Protein AF-A0A2L2YEW4-F1 (afdb_monomer_lite)

Sequence (95 aa):
LIEIFLENKDLEPICQYVSSLLPNRVVDFINSSICLVLEGNPQNRDSVGELLFQLVKKKFVKIDQYKDGFSGVVEKCKNLAVDTPLIWNNVGEIV

Foldseek 3Di:
DLVVCLVPVDLVVVLVVLLPDDLVVLLVVLLVQLVVCLPHDLSSLLSSLVSVVVCCVVVSHPPVSNVSSVVNNVVVVVVCCVPDVCSVVSSVSND

pLDDT: mean 95.08, std 3.23, range [82.5, 98.0]

InterPro domains:
  IPR003891 Initiation factor eIF-4 gamma, MA3 [PF02847] (2-95)
  IPR003891 Initiation factor eIF-4 gamma, MA3 [PS51366] (1-95)
  IPR016024 Armadillo-type fold [SSF48371] (2-95)

Organism: Parasteatoda tepidariorum (NCBI:txid114398)

Secondary structure (DSSP, 8-stat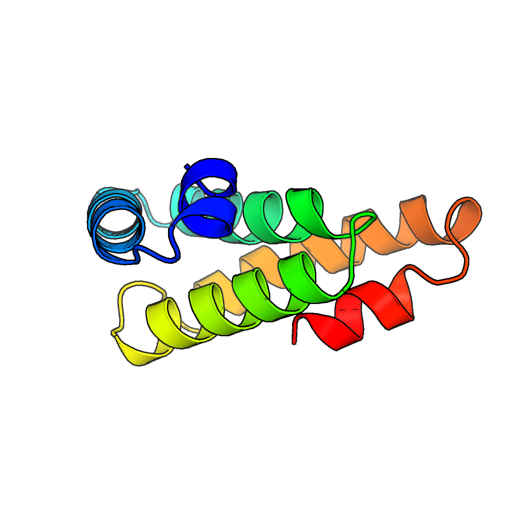e):
-HHHHHHH---HHHHHHHHTS-HHHHHHHHHHHHHHHTTS-HHHHHHHHHHHHHHHHTTSS-HHHHHHHHHHHHHHHHHHTTT-TTHHHHHHTT-

Structure (mmCIF, N/CA/C/O backbone):
data_AF-A0A2L2YEW4-F1
#
_entry.id   AF-A0A2L2YEW4-F1
#
loop_
_atom_site.group_PDB
_atom_site.id
_atom_site.type_symbol
_atom_site.label_atom_id
_atom_site.label_alt_id
_atom_site.label_comp_id
_atom_site.label_asym_id
_atom_site.label_entity_id
_atom_site.label_seq_id
_atom_site.pdbx_PDB_ins_code
_atom_site.Cartn_x
_atom_site.Cartn_y
_atom_site.Cartn_z
_atom_site.occupancy
_atom_site.B_iso_or_equiv
_atom_site.auth_seq_id
_atom_site.auth_comp_id
_atom_site.auth_asym_id
_atom_site.auth_atom_id
_atom_site.pdbx_PDB_model_num
ATOM 1 N N . LEU A 1 1 ? 3.078 12.514 4.447 1.00 91.44 1 LEU A N 1
ATOM 2 C CA . LEU A 1 1 ? 2.975 11.526 5.552 1.00 91.44 1 LEU A CA 1
ATOM 3 C C . LEU A 1 1 ? 3.658 10.213 5.184 1.00 91.44 1 LEU A C 1
ATOM 5 O O . LEU A 1 1 ? 4.526 9.797 5.931 1.00 91.44 1 LEU A O 1
ATOM 9 N N . ILE A 1 2 ? 3.337 9.608 4.031 1.00 95.75 2 ILE A N 1
ATOM 10 C CA . ILE A 1 2 ? 4.044 8.406 3.550 1.00 95.75 2 ILE A CA 1
ATOM 11 C C . ILE A 1 2 ? 5.542 8.660 3.363 1.00 95.75 2 ILE A C 1
ATOM 13 O O . ILE A 1 2 ? 6.330 7.857 3.826 1.00 95.75 2 ILE A O 1
ATOM 17 N N . GLU A 1 3 ? 5.950 9.785 2.776 1.00 94.62 3 GLU A N 1
ATOM 18 C CA . GLU A 1 3 ? 7.378 10.121 2.609 1.00 94.62 3 GLU A CA 1
ATOM 19 C C . GLU A 1 3 ? 8.126 10.176 3.951 1.00 94.62 3 GLU A C 1
ATOM 21 O O . GLU A 1 3 ? 9.168 9.552 4.099 1.00 94.62 3 GLU A O 1
ATOM 26 N N . ILE A 1 4 ? 7.528 10.810 4.966 1.00 94.25 4 ILE A N 1
ATOM 27 C CA . ILE A 1 4 ? 8.075 10.846 6.333 1.00 94.25 4 ILE A CA 1
ATOM 28 C C . ILE A 1 4 ? 8.193 9.424 6.900 1.00 94.25 4 ILE A C 1
ATOM 30 O O . ILE A 1 4 ? 9.231 9.066 7.448 1.00 94.25 4 ILE A O 1
ATOM 34 N N . PHE A 1 5 ? 7.159 8.593 6.721 1.00 96.62 5 PHE A N 1
ATOM 35 C CA . PHE A 1 5 ? 7.211 7.179 7.096 1.00 96.62 5 PHE A CA 1
ATOM 36 C C . PHE A 1 5 ? 8.322 6.430 6.348 1.00 96.62 5 PHE A C 1
ATOM 38 O O . PHE A 1 5 ? 9.004 5.600 6.940 1.00 96.62 5 PHE A O 1
ATOM 45 N N . LEU A 1 6 ? 8.545 6.707 5.063 1.00 96.00 6 LEU A N 1
ATOM 46 C CA . LEU A 1 6 ? 9.606 6.059 4.295 1.00 96.00 6 LEU A CA 1
ATOM 47 C C . LEU A 1 6 ? 10.995 6.391 4.853 1.00 96.00 6 LEU A C 1
ATOM 49 O O . LEU A 1 6 ? 11.860 5.516 4.808 1.00 96.00 6 LEU A O 1
ATOM 53 N N . GLU A 1 7 ? 11.182 7.582 5.421 1.00 95.50 7 GLU A N 1
ATOM 54 C CA . GLU A 1 7 ? 12.432 8.023 6.049 1.00 95.50 7 GLU A CA 1
ATOM 55 C C . GLU A 1 7 ? 12.640 7.445 7.455 1.00 95.50 7 GLU A C 1
ATOM 57 O O . GLU A 1 7 ? 13.725 6.952 7.761 1.00 95.50 7 GLU A O 1
ATOM 62 N N . ASN A 1 8 ? 11.621 7.491 8.319 1.00 95.06 8 ASN A N 1
ATOM 63 C CA . ASN A 1 8 ? 11.775 7.189 9.749 1.00 95.06 8 ASN A CA 1
ATOM 64 C C . ASN A 1 8 ? 11.156 5.855 10.201 1.00 95.06 8 ASN A C 1
ATOM 66 O O . ASN A 1 8 ? 11.390 5.426 11.329 1.00 95.06 8 ASN A O 1
ATOM 70 N N . LYS A 1 9 ? 10.376 5.204 9.329 1.00 94.75 9 LYS A N 1
ATOM 71 C CA . LYS A 1 9 ? 9.623 3.961 9.576 1.00 94.75 9 LYS A CA 1
ATOM 72 C C . LYS A 1 9 ? 8.648 4.027 10.759 1.00 94.75 9 LYS A C 1
ATOM 74 O O . LYS A 1 9 ? 8.221 2.989 11.263 1.00 94.75 9 LYS A O 1
ATOM 79 N N . ASP A 1 10 ? 8.254 5.226 11.179 1.00 96.00 10 ASP A N 1
ATOM 80 C CA . ASP A 1 10 ? 7.306 5.427 12.269 1.00 96.00 10 ASP A CA 1
ATOM 81 C C . ASP A 1 10 ? 5.862 5.232 11.785 1.00 96.00 10 ASP A C 1
ATOM 83 O O . ASP A 1 10 ? 5.323 5.994 10.978 1.00 96.00 10 ASP A O 1
ATOM 87 N N . LEU A 1 11 ? 5.232 4.173 12.292 1.00 95.50 11 LEU A N 1
ATOM 88 C CA . LEU A 1 11 ? 3.864 3.788 11.953 1.00 95.50 11 LEU A CA 1
ATOM 89 C C . LEU A 1 11 ? 2.810 4.565 12.748 1.00 95.50 11 LEU A C 1
ATOM 91 O O . LEU A 1 11 ? 1.658 4.626 12.309 1.00 95.50 11 LEU A O 1
ATOM 95 N N . GLU A 1 12 ? 3.163 5.119 13.909 1.00 95.75 12 GLU A N 1
ATOM 96 C CA . GLU A 1 12 ? 2.212 5.727 14.845 1.00 95.75 12 GLU A CA 1
ATOM 97 C C . GLU A 1 12 ? 1.432 6.889 14.191 1.00 95.75 12 GLU A C 1
ATOM 99 O O . GLU A 1 12 ? 0.194 6.853 14.211 1.00 95.75 12 GLU A O 1
ATOM 104 N N . PRO A 1 13 ? 2.081 7.854 13.498 1.00 96.94 13 PRO A N 1
ATOM 105 C CA . PRO A 1 13 ? 1.379 8.967 12.862 1.00 96.94 13 PRO A CA 1
ATOM 106 C C . PRO A 1 13 ? 0.443 8.507 11.742 1.00 96.94 13 PRO A C 1
ATOM 108 O O . PRO A 1 13 ? -0.631 9.078 11.549 1.00 96.94 13 PRO A O 1
ATOM 111 N N . ILE A 1 14 ? 0.825 7.455 11.009 1.00 97.81 14 ILE A N 1
ATOM 112 C CA . ILE A 1 14 ? -0.013 6.883 9.952 1.00 97.81 14 ILE A CA 1
ATOM 113 C C . ILE A 1 14 ? -1.253 6.231 10.565 1.00 97.81 14 ILE A C 1
ATOM 115 O O . ILE A 1 14 ? -2.361 6.456 10.085 1.00 97.81 14 ILE A O 1
ATOM 119 N N . CYS A 1 15 ? -1.090 5.452 11.637 1.00 96.94 15 CYS A N 1
ATOM 120 C CA . CYS A 1 15 ? -2.203 4.778 12.304 1.00 96.94 15 CYS A CA 1
ATOM 121 C C . CYS A 1 15 ? -3.213 5.791 12.861 1.00 96.94 15 CYS A C 1
ATOM 123 O O . CYS A 1 15 ? -4.419 5.640 12.651 1.00 96.94 15 CYS A O 1
ATOM 125 N N . GLN A 1 16 ? -2.729 6.854 13.511 1.00 96.69 16 GLN A N 1
ATOM 126 C CA . GLN A 1 16 ? -3.571 7.947 14.007 1.00 96.69 16 GLN A CA 1
ATOM 127 C C . GLN A 1 16 ? -4.311 8.650 12.865 1.00 96.69 16 GLN A C 1
ATOM 129 O O . GLN A 1 16 ? -5.521 8.864 12.952 1.00 96.69 16 GLN A O 1
ATOM 134 N N . TYR A 1 17 ? -3.610 8.943 11.767 1.00 97.56 17 TYR A N 1
ATOM 135 C CA . TYR A 1 17 ? -4.212 9.557 10.591 1.00 97.56 17 TYR A CA 1
ATOM 136 C C . TYR A 1 17 ? -5.313 8.674 9.996 1.00 97.56 17 TYR A C 1
ATOM 138 O O . TYR A 1 17 ? -6.453 9.121 9.894 1.00 97.56 17 TYR A O 1
ATOM 146 N N . VAL A 1 18 ? -5.016 7.409 9.682 1.00 97.50 18 VAL A N 1
ATOM 147 C CA . VAL A 1 18 ? -5.968 6.466 9.069 1.00 97.50 18 VAL A CA 1
ATOM 148 C C . VAL A 1 18 ? -7.192 6.240 9.961 1.00 97.50 18 VAL A C 1
ATOM 150 O O . VAL A 1 18 ? -8.308 6.200 9.451 1.00 97.50 18 VAL A O 1
ATOM 153 N N . SER A 1 19 ? -7.018 6.185 11.285 1.00 96.06 19 SER A N 1
ATOM 154 C CA . SER A 1 19 ? -8.129 6.055 12.247 1.00 96.06 19 SER A CA 1
ATOM 155 C C . SER A 1 19 ? -9.120 7.214 12.202 1.00 96.06 19 SER A C 1
ATOM 157 O O . SER A 1 19 ? -10.288 7.041 12.541 1.00 96.06 19 SER A O 1
ATOM 159 N N . SER A 1 20 ? -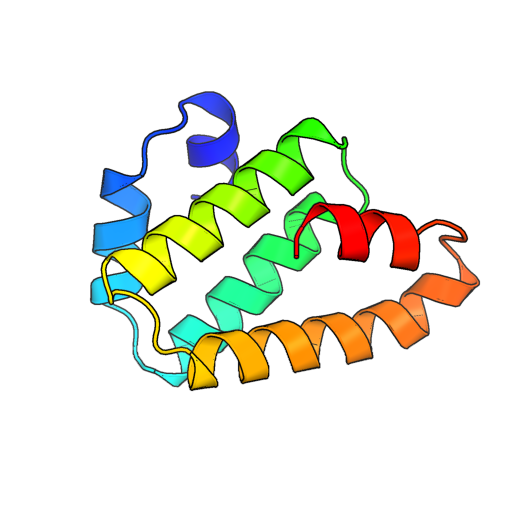8.651 8.404 11.826 1.00 97.00 20 SER A N 1
ATOM 160 C CA . SER A 1 20 ? -9.473 9.614 11.759 1.00 97.00 20 SER A CA 1
ATOM 161 C C . SER A 1 20 ? -10.233 9.762 10.436 1.00 97.00 20 SER A C 1
ATOM 163 O O . SER A 1 20 ? -11.071 10.655 10.298 1.00 97.00 20 SER A O 1
ATOM 165 N N . LEU A 1 21 ? -9.945 8.909 9.448 1.00 97.12 21 LEU A N 1
ATOM 166 C CA . LEU A 1 21 ? -10.500 9.020 8.106 1.00 97.12 21 LEU A CA 1
ATOM 167 C C . LEU A 1 21 ? -11.902 8.421 7.995 1.00 97.12 21 LEU A C 1
ATOM 169 O O . LEU A 1 21 ? -12.220 7.366 8.541 1.00 97.12 21 LEU A O 1
ATOM 173 N N . LEU A 1 22 ? -12.725 9.064 7.165 1.00 96.00 22 LEU A N 1
ATOM 174 C CA . LEU A 1 22 ? -13.954 8.455 6.665 1.00 96.00 22 LEU A CA 1
ATOM 175 C C . LEU A 1 22 ? -13.628 7.235 5.783 1.00 96.00 22 LEU A C 1
ATOM 177 O O . LEU A 1 22 ? -12.584 7.220 5.125 1.00 96.00 22 LEU A O 1
ATOM 181 N N . PRO A 1 23 ? -14.524 6.234 5.688 1.00 91.44 23 PRO A N 1
ATOM 182 C CA . PRO A 1 23 ? -14.232 4.987 4.982 1.00 91.44 23 PRO A CA 1
ATOM 183 C C . PRO A 1 23 ? -13.760 5.143 3.530 1.00 91.44 23 PRO A C 1
ATOM 185 O O . PRO A 1 23 ? -12.858 4.422 3.112 1.00 91.44 23 PRO A O 1
ATOM 188 N N . ASN A 1 24 ? -14.321 6.094 2.779 1.00 92.00 24 ASN A N 1
ATOM 189 C CA . ASN A 1 24 ? -13.908 6.403 1.406 1.00 92.00 24 ASN A CA 1
ATOM 190 C C . ASN A 1 24 ? -12.506 7.031 1.341 1.00 92.00 24 ASN A C 1
ATOM 192 O O . ASN A 1 24 ? -11.747 6.760 0.420 1.00 92.00 24 ASN A O 1
ATOM 196 N N . ARG A 1 25 ? -12.125 7.818 2.351 1.00 97.38 25 ARG A N 1
ATOM 197 C CA . ARG A 1 25 ? -10.787 8.413 2.439 1.00 97.38 25 ARG A CA 1
ATOM 198 C C . ARG A 1 25 ? -9.708 7.389 2.772 1.00 97.38 25 ARG A C 1
ATOM 200 O O . ARG A 1 25 ? -8.564 7.576 2.379 1.00 97.38 25 ARG A O 1
ATOM 207 N N . VAL A 1 26 ? -10.063 6.296 3.447 1.00 97.75 26 VAL A N 1
ATOM 208 C CA . VAL A 1 26 ? -9.149 5.161 3.650 1.00 97.75 26 VAL A CA 1
ATOM 209 C C . VAL A 1 26 ? -8.818 4.488 2.313 1.00 97.75 26 VAL A C 1
ATOM 211 O O . VAL A 1 26 ? -7.656 4.197 2.050 1.00 97.75 26 VAL A O 1
ATOM 214 N N . VAL A 1 27 ? -9.816 4.297 1.446 1.00 98.00 27 VAL A N 1
ATOM 215 C CA . VAL A 1 27 ? -9.621 3.762 0.086 1.00 98.00 27 VAL A CA 1
ATOM 216 C C . VAL A 1 27 ? -8.707 4.682 -0.733 1.00 98.00 27 VAL A C 1
ATOM 218 O O . VAL A 1 27 ? -7.720 4.213 -1.303 1.00 98.00 27 VAL A O 1
ATOM 221 N N . ASP A 1 28 ? -8.972 5.996 -0.712 1.00 97.44 28 ASP A N 1
ATOM 222 C CA . ASP A 1 28 ? -8.128 7.010 -1.364 1.00 97.44 28 ASP A CA 1
ATOM 223 C C . ASP A 1 28 ? -6.679 6.973 -0.847 1.00 97.44 28 ASP A C 1
ATOM 225 O O . ASP A 1 28 ? -5.726 7.089 -1.624 1.00 97.44 28 ASP A O 1
ATOM 229 N N . PHE A 1 29 ? -6.505 6.805 0.469 1.00 97.81 29 PHE A N 1
ATOM 230 C CA . PHE A 1 29 ? -5.199 6.729 1.119 1.00 97.81 29 PHE A CA 1
ATOM 231 C C . PHE A 1 29 ? -4.399 5.514 0.648 1.00 97.81 29 PHE A C 1
ATOM 233 O O . PHE A 1 29 ? -3.234 5.667 0.284 1.00 97.81 29 PHE A O 1
ATOM 240 N N . ILE A 1 30 ? -5.009 4.327 0.610 1.00 97.69 30 ILE A N 1
ATOM 241 C CA . ILE A 1 30 ? -4.353 3.094 0.146 1.00 97.69 30 ILE A CA 1
ATOM 242 C C . ILE A 1 30 ? -3.916 3.261 -1.306 1.00 97.69 30 ILE A C 1
ATOM 244 O O . ILE A 1 30 ? -2.747 3.057 -1.630 1.00 97.69 30 ILE A O 1
ATOM 248 N N . ASN A 1 31 ? -4.835 3.717 -2.158 1.00 97.19 31 ASN A N 1
ATOM 249 C CA . ASN A 1 31 ? -4.560 3.949 -3.568 1.00 97.19 31 ASN A CA 1
ATOM 250 C C . ASN A 1 31 ? -3.384 4.917 -3.775 1.00 97.19 31 ASN A C 1
ATOM 252 O O . ASN A 1 31 ? -2.434 4.610 -4.493 1.00 97.19 31 ASN A O 1
ATOM 256 N N . SER A 1 32 ? -3.427 6.069 -3.104 1.00 96.38 32 SER A N 1
ATOM 257 C CA . SER A 1 32 ? -2.409 7.114 -3.243 1.00 96.38 32 SER A CA 1
ATOM 258 C C . SER A 1 32 ? -1.055 6.683 -2.680 1.00 96.38 32 SER A C 1
ATOM 260 O O . SER A 1 32 ? -0.027 7.006 -3.267 1.00 96.38 32 SER A O 1
ATOM 262 N N . SER A 1 33 ? -1.043 5.924 -1.580 1.00 97.19 33 SER A N 1
ATOM 263 C CA . SER A 1 33 ? 0.191 5.423 -0.959 1.00 97.19 33 SER A CA 1
ATOM 264 C C . SER A 1 33 ? 0.934 4.456 -1.876 1.00 97.19 33 SER A C 1
ATOM 266 O O . SER A 1 33 ? 2.150 4.551 -2.005 1.00 97.19 33 SER A O 1
ATOM 268 N N . ILE A 1 34 ? 0.203 3.564 -2.552 1.00 96.94 34 ILE A N 1
ATOM 269 C CA . ILE A 1 34 ? 0.780 2.619 -3.514 1.00 96.94 34 ILE A CA 1
ATOM 270 C C . ILE A 1 34 ? 1.273 3.362 -4.757 1.00 96.94 34 ILE A C 1
ATOM 272 O O . ILE A 1 34 ? 2.416 3.180 -5.168 1.00 96.94 34 ILE A O 1
ATOM 276 N N . CYS A 1 35 ? 0.442 4.239 -5.334 1.00 95.12 35 CYS A N 1
ATOM 277 C CA . CYS A 1 35 ? 0.822 5.013 -6.518 1.00 95.12 35 CYS A CA 1
ATOM 278 C C . CYS A 1 35 ? 2.074 5.871 -6.292 1.00 95.12 35 CYS A C 1
ATOM 280 O O . CYS A 1 35 ? 2.866 6.018 -7.215 1.00 95.12 35 CYS A O 1
ATOM 282 N N . LEU A 1 36 ? 2.276 6.397 -5.079 1.00 95.56 36 LEU A N 1
ATOM 283 C CA . LEU A 1 36 ? 3.438 7.220 -4.738 1.00 95.56 36 LEU A CA 1
ATOM 284 C C . LEU A 1 36 ? 4.775 6.482 -4.908 1.00 95.56 36 LEU A C 1
ATOM 286 O O . LEU A 1 36 ? 5.772 7.096 -5.274 1.00 95.56 36 LEU A O 1
ATOM 290 N N . VAL A 1 37 ? 4.813 5.178 -4.628 1.00 95.62 37 VAL A N 1
ATOM 291 C CA . VAL A 1 37 ? 6.057 4.385 -4.643 1.00 95.62 37 VAL A CA 1
ATOM 292 C C . VAL A 1 37 ? 6.186 3.481 -5.865 1.00 95.62 37 VAL A C 1
ATOM 294 O O . VAL A 1 37 ? 7.215 2.834 -6.050 1.00 95.62 37 VAL A O 1
ATOM 297 N N . LEU A 1 38 ? 5.157 3.444 -6.709 1.00 93.12 38 LEU A N 1
ATOM 298 C CA . LEU A 1 38 ? 5.010 2.467 -7.780 1.00 93.12 38 LEU A CA 1
ATOM 299 C C . LEU A 1 38 ? 6.162 2.511 -8.793 1.00 93.12 38 LEU A C 1
ATOM 301 O O . LEU A 1 38 ? 6.698 1.474 -9.168 1.00 93.12 38 LEU A O 1
ATOM 305 N N . GLU A 1 39 ? 6.594 3.706 -9.182 1.00 90.38 39 GLU A N 1
ATOM 306 C CA . GLU A 1 39 ? 7.719 3.921 -10.107 1.00 90.38 39 GLU A CA 1
ATOM 307 C C . GLU A 1 39 ? 9.041 4.211 -9.371 1.00 90.38 39 GLU A C 1
ATOM 309 O O . GLU A 1 39 ? 10.068 4.464 -9.995 1.00 90.38 39 GLU A O 1
ATOM 314 N N . GLY A 1 40 ? 9.020 4.170 -8.033 1.00 88.06 40 GLY A N 1
ATOM 315 C CA . GLY A 1 40 ? 10.168 4.439 -7.172 1.00 88.06 40 GLY A CA 1
ATOM 316 C C . GLY A 1 40 ? 11.144 3.264 -7.053 1.00 88.06 40 GLY A C 1
ATOM 317 O O . GLY A 1 40 ? 11.201 2.366 -7.894 1.00 88.06 40 GLY A O 1
ATOM 318 N N . ASN A 1 41 ? 11.936 3.255 -5.979 1.00 92.12 41 ASN A N 1
ATOM 319 C CA . ASN A 1 41 ? 12.845 2.145 -5.684 1.00 92.12 41 ASN A CA 1
ATOM 320 C C . ASN A 1 41 ? 12.113 0.962 -5.000 1.00 92.12 41 ASN A C 1
ATOM 322 O O . ASN A 1 41 ? 11.088 1.179 -4.343 1.00 92.12 41 ASN A O 1
ATOM 326 N N . PRO A 1 42 ? 12.644 -0.274 -5.107 1.00 95.19 42 PRO A N 1
ATOM 327 C CA . PRO A 1 42 ? 12.052 -1.461 -4.483 1.00 95.19 42 PRO A CA 1
ATOM 328 C C . PRO A 1 42 ? 11.880 -1.355 -2.962 1.00 95.19 42 PRO A C 1
ATOM 330 O O . PRO A 1 42 ? 10.890 -1.830 -2.417 1.00 95.19 42 PRO A O 1
ATOM 333 N N . GLN A 1 43 ? 12.802 -0.690 -2.258 1.00 95.75 43 GLN A N 1
ATOM 334 C CA . GLN A 1 43 ? 12.747 -0.565 -0.797 1.00 95.75 43 GLN A CA 1
ATOM 335 C C . GLN A 1 43 ? 11.534 0.250 -0.330 1.00 95.75 43 GLN A C 1
ATOM 337 O O . GLN A 1 43 ? 10.941 -0.044 0.709 1.00 95.75 43 GLN A O 1
ATOM 342 N N . ASN A 1 44 ? 11.144 1.271 -1.094 1.00 96.62 44 ASN A N 1
ATOM 343 C CA . ASN A 1 44 ? 9.956 2.069 -0.810 1.00 96.62 44 ASN A CA 1
ATOM 344 C C . ASN A 1 44 ? 8.673 1.278 -1.075 1.00 96.62 44 ASN A C 1
ATOM 346 O O . ASN A 1 44 ? 7.710 1.426 -0.323 1.00 96.62 44 ASN A O 1
ATOM 350 N N . ARG A 1 45 ? 8.670 0.422 -2.102 1.00 97.31 45 ARG A N 1
ATOM 351 C CA . ARG A 1 45 ? 7.556 -0.486 -2.399 1.00 97.31 45 ARG A CA 1
ATOM 352 C C . ARG A 1 45 ? 7.348 -1.507 -1.289 1.00 97.31 45 ARG A C 1
ATOM 354 O O . ARG A 1 45 ? 6.253 -1.560 -0.737 1.00 97.31 45 ARG A O 1
ATOM 361 N N . ASP A 1 46 ? 8.417 -2.185 -0.883 1.00 96.50 46 ASP A N 1
ATOM 362 C CA . ASP A 1 46 ? 8.425 -3.114 0.252 1.00 96.50 46 ASP A CA 1
ATOM 363 C C . ASP A 1 46 ? 7.951 -2.429 1.548 1.00 96.50 46 ASP A C 1
ATOM 365 O O . ASP A 1 46 ? 7.047 -2.905 2.233 1.00 96.50 46 ASP A O 1
ATOM 369 N N . SER A 1 47 ? 8.457 -1.220 1.828 1.00 96.75 47 SER A N 1
ATOM 370 C CA . SER A 1 47 ? 8.045 -0.442 3.007 1.00 96.75 47 SER A CA 1
ATOM 371 C C . SER A 1 47 ? 6.553 -0.091 3.007 1.00 96.75 47 SER A C 1
ATOM 373 O O . SER A 1 47 ? 5.920 -0.106 4.063 1.00 96.75 47 SER A O 1
ATOM 375 N N . VAL A 1 48 ? 5.982 0.263 1.851 1.00 97.81 48 VAL A N 1
ATOM 376 C CA . VAL A 1 48 ? 4.541 0.543 1.733 1.00 97.81 48 VAL A CA 1
ATOM 377 C C . VAL A 1 48 ? 3.722 -0.742 1.823 1.00 97.81 48 VAL A C 1
ATOM 379 O O . VAL A 1 48 ? 2.670 -0.723 2.463 1.00 97.81 48 VAL A O 1
ATOM 382 N N . GLY A 1 49 ? 4.197 -1.852 1.255 1.00 97.44 49 GLY A N 1
ATOM 383 C CA . GLY A 1 49 ? 3.576 -3.168 1.420 1.00 97.44 49 GLY A CA 1
ATOM 384 C C . GLY A 1 49 ? 3.461 -3.553 2.896 1.00 97.44 49 GLY A C 1
ATOM 385 O O . GLY A 1 49 ? 2.360 -3.806 3.392 1.00 97.44 49 GLY A O 1
ATOM 386 N N . GLU A 1 50 ? 4.568 -3.462 3.638 1.00 97.31 50 GLU A N 1
ATOM 387 C CA . GLU A 1 50 ? 4.597 -3.735 5.079 1.00 97.31 50 GLU A CA 1
ATOM 388 C C . GLU A 1 50 ? 3.698 -2.769 5.866 1.00 97.31 50 GLU A C 1
ATOM 390 O O . GLU A 1 50 ? 2.952 -3.190 6.752 1.00 97.31 50 GLU A O 1
ATOM 395 N N . LEU A 1 51 ? 3.686 -1.476 5.520 1.00 97.81 51 LEU A N 1
ATOM 396 C CA . LEU A 1 51 ? 2.771 -0.507 6.130 1.00 97.81 51 LEU A CA 1
ATOM 397 C C . LEU A 1 51 ? 1.305 -0.935 5.969 1.00 97.81 51 LEU A C 1
ATOM 399 O O . LEU A 1 51 ? 0.553 -0.967 6.946 1.00 97.81 51 LEU A O 1
ATOM 403 N N . LEU A 1 52 ? 0.885 -1.252 4.743 1.00 97.88 52 LEU A N 1
ATOM 404 C CA . LEU A 1 52 ? -0.495 -1.637 4.452 1.00 97.88 52 LEU A CA 1
ATOM 405 C C . LEU A 1 52 ? -0.862 -2.951 5.147 1.00 97.88 52 LEU A C 1
ATOM 407 O O . LEU A 1 52 ? -1.946 -3.052 5.729 1.00 97.88 52 LEU A O 1
ATOM 411 N N . PHE A 1 53 ? 0.061 -3.914 5.173 1.00 97.62 53 PHE A N 1
ATOM 412 C CA . PHE A 1 53 ? -0.088 -5.147 5.937 1.00 97.62 53 PHE A CA 1
ATOM 413 C C . PHE A 1 53 ? -0.315 -4.865 7.429 1.00 97.62 53 PHE A C 1
ATOM 415 O O . PHE A 1 53 ? -1.271 -5.380 8.017 1.00 97.62 53 PHE A O 1
ATOM 422 N N . GLN A 1 54 ? 0.494 -3.997 8.044 1.00 97.50 54 GLN A N 1
ATOM 423 C CA . GLN A 1 54 ? 0.347 -3.627 9.455 1.00 97.50 54 GLN A CA 1
ATOM 424 C C . GLN A 1 54 ? -0.978 -2.915 9.738 1.00 97.50 54 GLN A C 1
ATOM 426 O O . GLN A 1 54 ? -1.608 -3.188 10.762 1.00 97.50 54 GLN A O 1
ATOM 431 N N . LEU A 1 55 ? -1.445 -2.046 8.839 1.00 97.94 55 LEU A N 1
ATOM 432 C CA . LEU A 1 55 ? -2.731 -1.361 8.987 1.00 97.94 55 LEU A CA 1
ATOM 433 C C . LEU A 1 55 ? -3.919 -2.332 8.939 1.00 97.94 55 LEU A C 1
ATOM 435 O O . LEU A 1 55 ? -4.851 -2.196 9.737 1.00 97.94 55 LEU A O 1
ATOM 439 N N . VAL A 1 56 ? -3.875 -3.340 8.063 1.00 97.75 56 VAL A N 1
ATOM 440 C CA . VAL A 1 56 ? -4.889 -4.406 8.015 1.00 97.75 56 VAL A CA 1
ATOM 441 C C . VAL A 1 56 ? -4.801 -5.289 9.261 1.00 97.75 56 VAL A C 1
ATOM 443 O O . VAL A 1 56 ? -5.804 -5.510 9.943 1.00 97.75 56 VAL A O 1
ATOM 446 N N . LYS A 1 57 ? -3.594 -5.740 9.625 1.00 97.62 57 LYS A N 1
ATOM 447 C CA . LYS A 1 57 ? -3.340 -6.598 10.794 1.00 97.62 57 LYS A CA 1
ATOM 448 C C . LYS A 1 57 ? -3.808 -5.957 12.104 1.00 97.62 57 LYS A C 1
ATOM 450 O O . LYS A 1 57 ? -4.406 -6.632 12.941 1.00 97.62 57 LYS A O 1
ATOM 455 N N . LYS A 1 58 ? -3.573 -4.652 12.272 1.00 96.94 58 LYS A N 1
ATOM 456 C CA . LYS A 1 58 ? -3.998 -3.860 13.440 1.00 96.94 58 LYS A CA 1
ATOM 457 C C . LYS A 1 58 ? -5.453 -3.371 13.354 1.00 96.94 58 LYS A C 1
ATOM 459 O O . LYS A 1 58 ? -5.916 -2.716 14.281 1.00 96.94 58 LYS A O 1
ATOM 464 N N . LYS A 1 59 ? -6.189 -3.725 12.291 1.00 96.88 59 LYS A N 1
ATOM 465 C CA . LYS A 1 59 ? -7.604 -3.373 12.055 1.00 96.88 59 LYS A CA 1
ATOM 466 C C . LYS A 1 59 ? -7.877 -1.873 11.875 1.00 96.88 59 LYS A C 1
ATOM 468 O O . LYS A 1 59 ? -9.019 -1.447 12.026 1.00 96.88 59 LYS A O 1
ATOM 473 N N . PHE A 1 60 ? -6.864 -1.090 11.501 1.00 96.75 60 PHE A N 1
ATOM 474 C CA . PHE A 1 60 ? -7.053 0.293 11.045 1.00 96.75 60 PHE A CA 1
ATOM 475 C C . PHE A 1 60 ? -7.662 0.345 9.639 1.00 96.75 60 PHE A C 1
ATOM 477 O O . PHE A 1 60 ? -8.365 1.292 9.302 1.00 96.75 60 PHE A O 1
ATOM 484 N N . VAL A 1 61 ? -7.425 -0.694 8.834 1.00 97.88 61 VAL A N 1
ATOM 485 C CA . VAL A 1 61 ? -7.993 -0.861 7.493 1.00 97.88 61 VAL A CA 1
ATOM 486 C C . VAL A 1 61 ? -8.748 -2.183 7.419 1.00 97.88 61 VAL A C 1
ATOM 488 O O . VAL A 1 61 ? -8.227 -3.232 7.798 1.00 97.88 61 VAL A O 1
ATOM 491 N N . LYS A 1 62 ? -9.985 -2.152 6.914 1.00 97.62 62 LYS A N 1
ATOM 492 C CA . LYS A 1 62 ? -10.738 -3.375 6.605 1.00 97.62 62 LYS A CA 1
ATOM 493 C C . LYS A 1 62 ? -10.252 -3.979 5.292 1.00 97.62 62 LYS A C 1
ATOM 495 O O . LYS A 1 62 ? -9.892 -3.255 4.368 1.00 97.62 62 LYS A O 1
ATOM 500 N N . ILE A 1 63 ? -10.338 -5.303 5.177 1.00 97.12 63 ILE A N 1
ATOM 501 C CA . ILE A 1 63 ? -9.912 -6.015 3.965 1.00 97.12 63 ILE A CA 1
ATOM 502 C C . ILE A 1 63 ? -10.645 -5.533 2.704 1.00 97.12 63 ILE A C 1
ATOM 504 O O . ILE A 1 63 ? -10.030 -5.439 1.647 1.00 97.12 63 ILE A O 1
ATOM 508 N N . ASP A 1 64 ? -11.923 -5.163 2.815 1.00 97.56 64 ASP A N 1
ATOM 509 C CA . ASP A 1 64 ? -12.697 -4.657 1.675 1.00 97.56 64 ASP A CA 1
ATOM 510 C C . ASP A 1 64 ? -12.195 -3.281 1.223 1.00 97.56 64 ASP A C 1
ATOM 512 O O . ASP A 1 64 ? -11.997 -3.060 0.037 1.00 97.56 64 ASP A O 1
ATOM 516 N N . GLN A 1 65 ? -11.839 -2.398 2.164 1.00 97.75 65 GLN A N 1
ATOM 517 C CA . GLN A 1 65 ? -11.241 -1.098 1.835 1.00 97.75 65 GLN A CA 1
ATOM 518 C C . GLN A 1 65 ? -9.874 -1.257 1.161 1.00 97.75 65 GLN A C 1
ATOM 520 O O . GLN A 1 65 ? -9.541 -0.501 0.251 1.00 97.75 65 GLN A O 1
ATOM 525 N N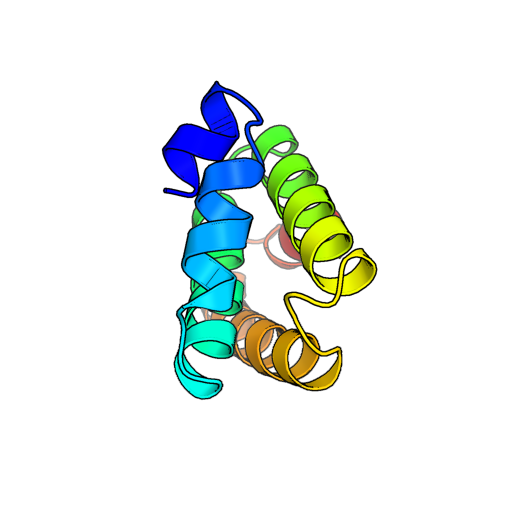 . TYR A 1 66 ? -9.086 -2.246 1.593 1.00 97.81 66 TYR A N 1
ATOM 526 C CA . TYR A 1 66 ? -7.824 -2.586 0.942 1.00 97.81 66 TYR A CA 1
ATOM 527 C C . TYR A 1 66 ? -8.035 -3.063 -0.497 1.00 97.81 66 TYR A C 1
ATOM 529 O O . TYR A 1 66 ? -7.387 -2.548 -1.406 1.00 97.81 66 TYR A O 1
ATOM 537 N N . LYS A 1 67 ? -8.980 -3.984 -0.720 1.00 97.50 67 LYS A N 1
ATOM 538 C CA . LYS A 1 67 ? -9.330 -4.469 -2.063 1.00 97.50 67 LYS A CA 1
ATOM 539 C C . LYS A 1 67 ? -9.821 -3.344 -2.970 1.00 97.50 67 LYS A C 1
ATOM 541 O O . LYS A 1 67 ? -9.395 -3.277 -4.122 1.00 97.50 67 LYS A O 1
ATOM 546 N N . ASP A 1 68 ? -10.663 -2.452 -2.459 1.00 97.69 68 ASP A N 1
ATOM 547 C CA . ASP A 1 68 ? -11.177 -1.308 -3.215 1.00 97.69 68 ASP A CA 1
ATOM 548 C C . ASP A 1 68 ? -10.042 -0.344 -3.591 1.00 97.69 68 ASP A C 1
ATOM 550 O O . ASP A 1 68 ? -9.911 0.058 -4.750 1.00 97.69 68 ASP A O 1
ATOM 554 N N . GLY A 1 69 ? -9.160 -0.030 -2.635 1.00 96.75 69 GLY A N 1
ATOM 555 C CA . GLY A 1 69 ? -8.011 0.849 -2.863 1.00 96.75 69 GLY A CA 1
ATOM 556 C C . GLY A 1 69 ? -7.044 0.272 -3.895 1.00 96.75 69 GLY A C 1
ATOM 557 O O . GLY A 1 69 ? -6.609 0.984 -4.807 1.00 96.75 69 GLY A O 1
ATOM 558 N N . PHE A 1 70 ? -6.768 -1.031 -3.788 1.00 97.00 70 PHE A N 1
ATOM 559 C CA . PHE A 1 70 ? -5.914 -1.768 -4.714 1.00 97.00 70 PHE A CA 1
ATOM 560 C C . PHE A 1 70 ? -6.532 -1.896 -6.110 1.00 97.00 70 PHE A C 1
ATOM 562 O O . PHE A 1 70 ? -5.835 -1.723 -7.107 1.00 97.00 70 PHE A O 1
ATOM 569 N N . SER A 1 71 ? -7.847 -2.103 -6.213 1.00 96.56 71 SER A N 1
ATOM 570 C CA . SER A 1 71 ? -8.546 -2.140 -7.505 1.00 96.56 71 SER A CA 1
ATOM 571 C C . SER A 1 71 ? -8.341 -0.836 -8.281 1.00 9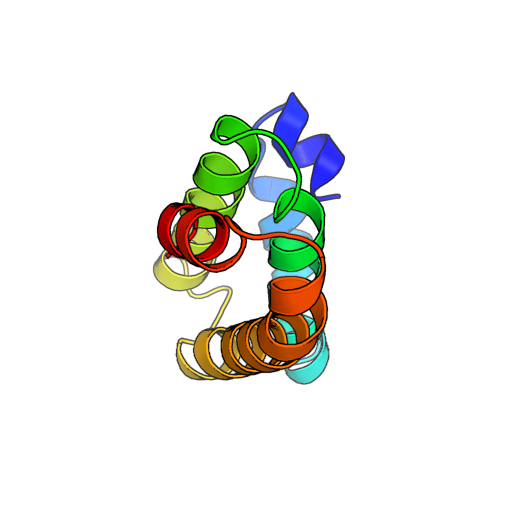6.56 71 SER A C 1
ATOM 573 O O . SER A 1 71 ? -8.034 -0.859 -9.472 1.00 96.56 71 SER A O 1
ATOM 575 N N . GLY A 1 72 ? -8.385 0.310 -7.594 1.00 95.25 72 GLY A N 1
ATOM 576 C CA . GLY A 1 72 ? -8.053 1.595 -8.211 1.00 95.25 72 GLY A CA 1
ATOM 577 C C . GLY A 1 72 ? -6.592 1.710 -8.675 1.00 95.25 72 GLY A C 1
ATOM 578 O O . GLY A 1 72 ? -6.304 2.475 -9.595 1.00 95.25 72 GLY A O 1
ATOM 579 N N . VAL A 1 73 ? -5.649 0.991 -8.053 1.00 95.81 73 VAL A N 1
ATOM 580 C CA . VAL A 1 73 ? -4.242 0.950 -8.497 1.00 95.81 73 VAL A CA 1
ATOM 581 C C . VAL A 1 73 ? -4.135 0.137 -9.777 1.00 95.81 73 VAL A C 1
ATOM 583 O O . VAL A 1 73 ? -3.493 0.585 -10.723 1.00 95.81 73 VAL A O 1
ATOM 586 N N . VAL A 1 74 ? -4.800 -1.018 -9.836 1.00 95.44 74 VAL A N 1
ATOM 587 C CA . VAL A 1 74 ? -4.823 -1.881 -11.024 1.00 95.44 74 VAL A CA 1
ATOM 588 C C . VAL A 1 74 ? -5.360 -1.122 -12.238 1.00 95.44 74 VAL A C 1
ATOM 590 O O . VAL A 1 74 ? -4.743 -1.172 -13.300 1.00 95.44 74 VAL A O 1
ATOM 593 N N . GLU A 1 75 ? -6.446 -0.356 -12.087 1.00 94.62 75 GLU A N 1
ATOM 594 C CA . GLU A 1 75 ? -6.970 0.477 -13.180 1.00 94.62 75 GLU A CA 1
ATOM 595 C C . GLU A 1 75 ? -5.965 1.539 -13.650 1.00 94.62 75 GLU A C 1
ATOM 597 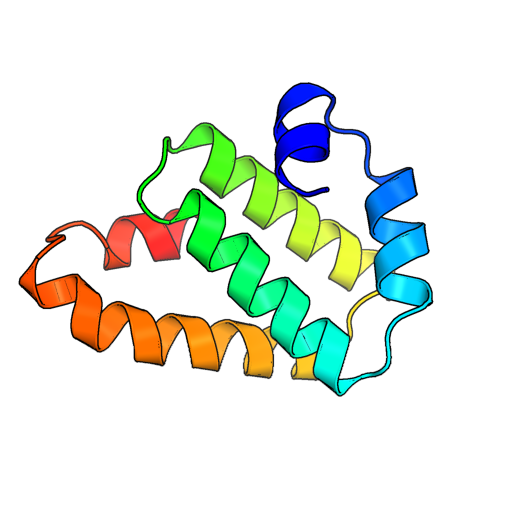O O . GLU A 1 75 ? -5.803 1.743 -14.852 1.00 94.62 75 GLU A O 1
ATOM 602 N N . LYS A 1 76 ? -5.224 2.174 -12.732 1.00 91.81 76 LYS A N 1
ATOM 603 C CA . LYS A 1 76 ? -4.152 3.115 -13.099 1.00 91.81 76 LYS A CA 1
ATOM 604 C C . LYS A 1 76 ? -2.991 2.415 -13.810 1.00 91.81 76 LYS A C 1
ATOM 606 O O . LYS A 1 76 ? -2.484 2.934 -14.801 1.00 91.81 76 LYS A O 1
ATOM 611 N N . CYS A 1 77 ? -2.602 1.226 -13.349 1.00 92.94 77 CYS A N 1
ATOM 612 C CA . CYS A 1 77 ? -1.507 0.450 -13.934 1.00 92.94 77 CYS A CA 1
ATOM 613 C C . CYS A 1 77 ? -1.790 0.032 -15.376 1.00 92.94 77 CYS A C 1
ATOM 615 O O . CYS A 1 77 ? -0.859 -0.019 -16.169 1.00 92.94 77 CYS A O 1
ATOM 617 N N . LYS A 1 78 ? -3.055 -0.204 -15.753 1.00 92.25 78 LYS A N 1
ATOM 618 C CA . LYS A 1 78 ? -3.420 -0.479 -17.154 1.00 92.25 78 LYS A CA 1
ATOM 619 C C . LYS A 1 78 ? -2.989 0.645 -18.097 1.00 92.25 78 LYS A C 1
ATOM 621 O O . LYS A 1 78 ? -2.535 0.358 -19.198 1.00 92.25 78 LYS A O 1
ATOM 626 N N . ASN A 1 79 ? -3.099 1.898 -17.654 1.00 89.81 79 ASN A N 1
ATOM 627 C CA . ASN A 1 79 ? -2.662 3.054 -18.435 1.00 89.81 79 ASN A CA 1
ATOM 628 C C . ASN A 1 79 ? -1.134 3.204 -18.396 1.00 89.81 79 ASN A C 1
ATOM 630 O O . ASN A 1 79 ? -0.520 3.439 -19.429 1.00 89.81 79 ASN A O 1
ATOM 634 N N . LEU A 1 80 ? -0.517 3.010 -17.224 1.00 88.38 80 LEU A N 1
ATOM 635 C CA . LEU A 1 80 ? 0.937 3.140 -17.045 1.00 88.38 80 LEU A CA 1
ATOM 636 C C . LEU A 1 80 ? 1.742 2.022 -17.719 1.00 88.38 80 LEU A C 1
ATOM 638 O O . LEU A 1 80 ? 2.900 2.228 -18.058 1.00 88.38 80 LEU A O 1
ATOM 642 N N . ALA A 1 81 ? 1.156 0.843 -17.933 1.00 89.56 81 ALA A N 1
ATOM 643 C CA . ALA A 1 81 ? 1.837 -0.302 -18.541 1.00 89.56 81 ALA A CA 1
ATOM 644 C C . ALA A 1 81 ? 2.316 -0.039 -19.977 1.00 89.56 81 ALA A C 1
ATOM 646 O O . ALA A 1 81 ? 3.178 -0.766 -20.467 1.00 89.56 81 ALA A O 1
ATOM 647 N N . VAL A 1 82 ? 1.764 0.980 -20.641 1.00 87.75 82 VAL A N 1
ATOM 648 C CA . VAL A 1 82 ? 2.223 1.427 -21.960 1.00 87.75 82 VAL A CA 1
ATOM 649 C C . VAL A 1 82 ? 3.621 2.044 -21.868 1.00 87.75 82 VAL A C 1
ATOM 651 O O . VAL A 1 82 ? 4.475 1.737 -22.698 1.00 87.75 82 VAL A O 1
ATOM 654 N N . ASP A 1 83 ? 3.861 2.856 -20.837 1.00 89.75 83 ASP A N 1
ATOM 655 C CA . ASP A 1 83 ? 5.077 3.664 -20.690 1.00 89.75 83 ASP A CA 1
ATOM 656 C C . ASP A 1 83 ? 6.102 3.035 -19.730 1.00 89.75 83 ASP A C 1
ATOM 658 O O . ASP A 1 83 ? 7.307 3.255 -19.869 1.00 89.75 83 ASP A O 1
ATOM 662 N N . THR A 1 84 ? 5.643 2.197 -18.795 1.00 84.75 84 THR A N 1
ATOM 663 C CA . THR A 1 84 ? 6.462 1.583 -17.741 1.00 84.75 84 THR A CA 1
ATOM 664 C C . THR A 1 84 ? 6.379 0.049 -17.836 1.00 84.75 84 THR A C 1
ATOM 666 O O . THR A 1 84 ? 5.520 -0.572 -17.204 1.00 84.75 84 THR A O 1
ATOM 669 N N . PRO A 1 85 ? 7.288 -0.615 -18.585 1.00 84.06 85 PRO A N 1
ATOM 670 C CA . PRO A 1 85 ? 7.216 -2.058 -18.861 1.00 84.06 85 PRO A CA 1
ATOM 671 C C . PRO A 1 85 ? 7.239 -2.958 -17.618 1.00 84.06 85 PRO A C 1
ATOM 673 O O . PRO A 1 85 ? 6.721 -4.072 -17.642 1.00 84.06 85 PRO A O 1
ATOM 676 N N . LEU A 1 86 ? 7.844 -2.483 -16.525 1.00 91.56 86 LEU A N 1
ATOM 677 C CA . LEU A 1 86 ? 7.973 -3.220 -15.265 1.00 91.56 86 LEU A CA 1
ATOM 678 C C . LEU A 1 86 ? 6.854 -2.903 -14.265 1.00 91.56 86 LEU A C 1
ATOM 680 O O . LEU A 1 86 ? 6.932 -3.344 -13.122 1.00 91.56 86 LEU A O 1
ATOM 684 N N . ILE A 1 87 ? 5.806 -2.169 -14.663 1.00 93.62 87 ILE A N 1
ATOM 685 C CA . ILE A 1 87 ? 4.787 -1.696 -13.717 1.00 93.62 87 ILE A CA 1
ATOM 686 C C . ILE A 1 87 ? 4.119 -2.846 -12.954 1.00 93.62 87 ILE A C 1
ATOM 688 O O . ILE A 1 87 ? 3.909 -2.739 -11.753 1.00 93.62 87 ILE A O 1
ATOM 692 N N . TRP A 1 88 ? 3.857 -3.978 -13.613 1.00 94.50 88 TRP A N 1
ATOM 693 C CA . TRP A 1 88 ? 3.250 -5.145 -12.967 1.00 94.50 88 TRP A CA 1
ATOM 694 C C . TRP A 1 88 ? 4.199 -5.840 -11.990 1.00 94.50 88 TRP A C 1
ATOM 696 O O . TRP A 1 88 ? 3.750 -6.308 -10.946 1.00 94.50 88 TRP A O 1
ATOM 706 N N . ASN A 1 89 ? 5.503 -5.847 -12.281 1.00 94.94 89 ASN A N 1
ATOM 707 C CA . ASN A 1 89 ? 6.510 -6.342 -11.343 1.00 94.94 89 ASN A CA 1
ATOM 708 C C . ASN A 1 89 ? 6.567 -5.430 -10.116 1.00 94.94 89 ASN A C 1
ATOM 710 O O . ASN A 1 89 ? 6.534 -5.917 -8.993 1.00 94.94 89 ASN A O 1
ATOM 714 N N . ASN A 1 90 ? 6.547 -4.111 -10.329 1.00 94.94 90 ASN A N 1
ATOM 715 C CA . ASN A 1 90 ? 6.522 -3.134 -9.246 1.00 94.94 90 ASN A CA 1
ATOM 716 C C . ASN A 1 90 ? 5.263 -3.282 -8.377 1.00 94.94 90 ASN A C 1
ATOM 718 O O . ASN A 1 90 ? 5.360 -3.210 -7.159 1.00 94.94 90 ASN A O 1
ATOM 722 N N . VAL A 1 91 ? 4.088 -3.522 -8.975 1.00 94.50 91 VAL A N 1
ATOM 723 C CA . VAL A 1 91 ? 2.868 -3.839 -8.212 1.00 94.50 91 VAL A CA 1
ATOM 724 C C . VAL A 1 91 ? 3.081 -5.091 -7.365 1.00 94.50 91 VAL A C 1
ATOM 726 O O . VAL A 1 91 ? 2.764 -5.064 -6.181 1.00 94.50 91 VAL A O 1
ATOM 729 N N . GLY A 1 92 ? 3.633 -6.160 -7.948 1.00 92.88 92 GLY A N 1
ATOM 730 C CA . GLY A 1 92 ? 3.881 -7.428 -7.259 1.00 92.88 92 GLY A CA 1
ATOM 731 C C . GLY A 1 92 ? 4.877 -7.349 -6.098 1.00 92.88 92 GLY A C 1
ATOM 732 O O . GLY A 1 92 ? 4.858 -8.215 -5.239 1.00 92.88 92 GLY A O 1
ATOM 733 N N . GLU A 1 93 ? 5.717 -6.317 -6.033 1.00 93.00 93 GLU A N 1
ATOM 734 C CA . GLU A 1 93 ? 6.599 -6.072 -4.881 1.00 93.00 93 GLU A CA 1
ATOM 735 C C . GLU A 1 93 ? 5.868 -5.451 -3.674 1.00 93.00 93 GLU A C 1
ATOM 737 O O . GLU A 1 93 ? 6.433 -5.385 -2.587 1.00 93.00 93 GLU A O 1
ATOM 742 N N . ILE A 1 94 ? 4.636 -4.960 -3.855 1.00 93.31 94 ILE A N 1
ATOM 743 C CA . ILE A 1 94 ? 3.850 -4.278 -2.812 1.00 93.31 94 ILE A CA 1
ATOM 744 C C . ILE A 1 94 ? 2.804 -5.216 -2.179 1.00 93.31 94 ILE A C 1
ATOM 746 O O . ILE A 1 94 ? 2.334 -4.934 -1.072 1.00 93.31 94 ILE A O 1
ATOM 750 N N . VAL A 1 95 ? 2.410 -6.296 -2.870 1.00 82.50 95 VAL A N 1
ATOM 751 C CA . VAL A 1 95 ? 1.292 -7.187 -2.486 1.00 82.50 95 VAL A CA 1
ATOM 752 C C . VAL A 1 95 ? 1.686 -8.622 -2.190 1.00 82.50 95 VAL A C 1
ATOM 754 O O . VAL A 1 95 ? 2.557 -9.166 -2.895 1.00 82.50 95 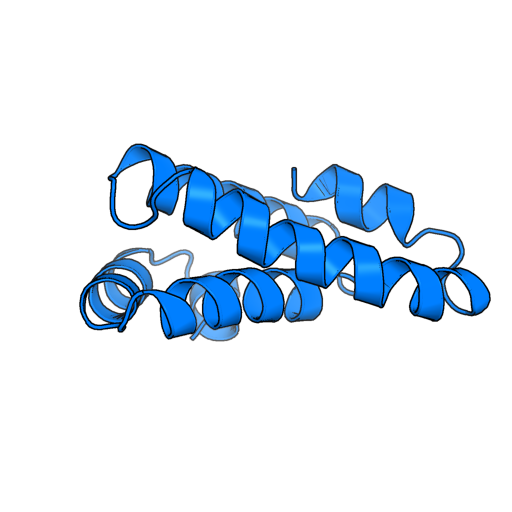VAL A O 1
#

Radius of gyration: 12.74 Å; chains: 1; bounding box: 27×19×37 Å